Protein AF-A0A9E4ZH94-F1 (afdb_monomer)

Nearest PDB structures (foldseek):
  6fyx-assembly1_m  TM=7.814E-01  e=4.165E-01  Saccharomyces cerevisiae S288C
  8cas-assembly1_m  TM=7.847E-01  e=9.265E-01  Saccharomyces cerevisiae W303
  8qsz-assembly1_I  TM=7.931E-01  e=1.132E+00  Schizosaccharomyces pombe
  2lb1-assembly1_A  TM=5.960E-01  e=2.517E+00  Homo sapiens
  8e14-assembly1_F  TM=7.277E-01  e=8.926E+00  Rous sarcoma virus - Prague C

Secondary structure (DSSP, 8-state):
---TTT--S-EEEEEEETTEEEEEETTT--EE----

Radius of gyration: 9.02 Å; Cα contacts (8 Å, |Δi|>4): 67; chains: 1; bounding box: 24×17×16 Å

InterPro domains:
  IPR051354 Transposase 27 family, IS1 element [PTHR33293] (1-35)

Mean predicted aligned error: 3.21 Å

pLDDT: mean 91.31, std 9.13, range [52.53, 97.38]

Foldseek 3Di:
DADPVPRHPAWDFDDADPNFTWIAHPPPRDIDGDDD

Sequence (36 aa):
MNCPRCKSSNHKKNGKIDGRQRYKCHDCGYNYSVEI

Solvent-acces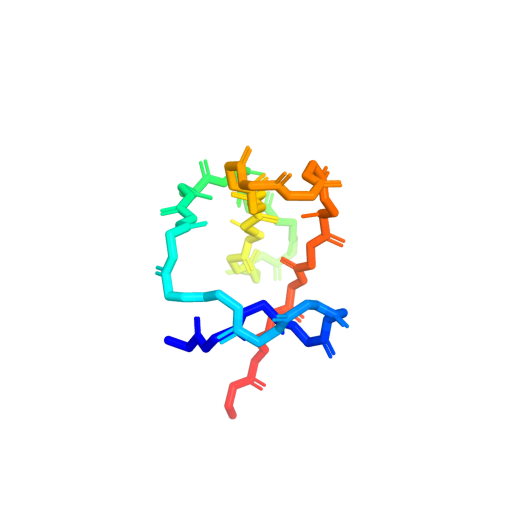sible surface area (backbone atoms only — not comparable to full-atom values): 2344 Å² total; per-residue (Å²): 127,53,37,90,85,78,60,42,72,54,60,44,83,58,60,67,58,95,88,42,58,25,30,30,26,70,86,79,62,50,74,47,65,76,80,131

Structure (mmCIF, N/CA/C/O backbone):
data_AF-A0A9E4ZH94-F1
#
_entry.id   AF-A0A9E4ZH94-F1
#
loop_
_atom_site.group_PDB
_atom_site.id
_atom_site.type_symbol
_atom_site.label_atom_id
_atom_site.label_alt_id
_atom_site.label_comp_id
_atom_site.label_asym_id
_atom_site.label_entity_id
_atom_site.label_seq_id
_atom_site.pdbx_PDB_ins_code
_atom_site.Cartn_x
_atom_site.Cartn_y
_atom_site.Cartn_z
_atom_site.occupancy
_atom_site.B_iso_or_equiv
_atom_site.auth_seq_id
_atom_site.auth_comp_id
_atom_site.auth_asym_id
_atom_site.auth_atom_id
_atom_site.pdbx_PDB_model_num
ATOM 1 N N . MET A 1 1 ? 2.527 7.052 10.659 1.00 80.25 1 MET A N 1
ATOM 2 C 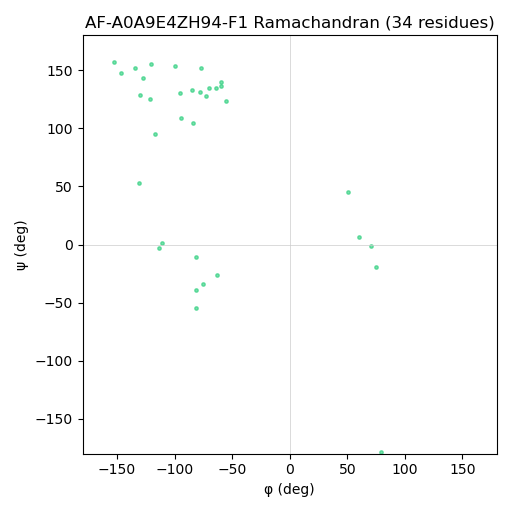CA . MET A 1 1 ? 1.958 5.695 10.527 1.00 80.25 1 MET A CA 1
ATOM 3 C C . MET A 1 1 ? 2.933 4.846 9.738 1.00 80.25 1 MET A C 1
ATOM 5 O O . MET A 1 1 ? 3.351 5.278 8.671 1.00 80.25 1 MET A O 1
ATOM 9 N N . ASN A 1 2 ? 3.337 3.695 10.260 1.00 91.44 2 ASN A N 1
ATOM 10 C CA . ASN A 1 2 ? 4.294 2.839 9.563 1.00 91.44 2 ASN A CA 1
ATOM 11 C C . ASN A 1 2 ? 3.603 2.077 8.430 1.00 91.44 2 ASN A C 1
ATOM 13 O O . ASN A 1 2 ? 2.403 1.800 8.501 1.00 91.44 2 ASN A O 1
ATOM 17 N N . CYS A 1 3 ? 4.355 1.725 7.389 1.00 93.50 3 CYS A N 1
ATOM 18 C CA . CYS A 1 3 ? 3.854 0.904 6.302 1.00 93.50 3 CYS A CA 1
ATOM 19 C C . CYS A 1 3 ? 3.287 -0.403 6.879 1.00 93.50 3 CYS A C 1
ATOM 21 O O . CYS A 1 3 ? 4.017 -1.139 7.543 1.00 93.50 3 CYS A O 1
ATOM 23 N N . PRO A 1 4 ? 2.017 -0.753 6.624 1.00 93.44 4 PRO A N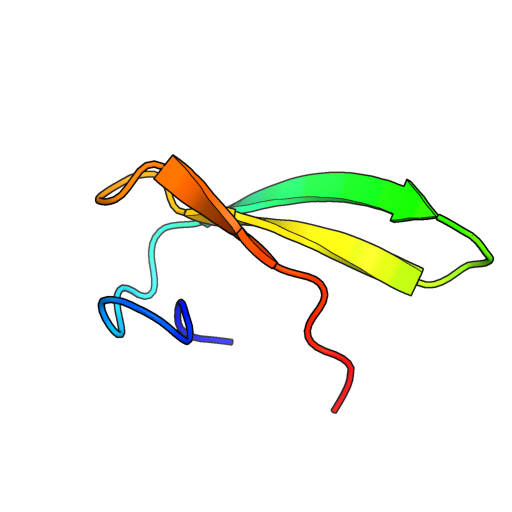 1
ATOM 24 C CA . PRO A 1 4 ? 1.419 -1.953 7.203 1.00 93.44 4 PRO A CA 1
ATOM 25 C C . PRO A 1 4 ? 2.121 -3.237 6.740 1.00 93.44 4 PRO A C 1
ATOM 27 O O . PRO A 1 4 ? 2.129 -4.213 7.492 1.00 93.44 4 PRO A O 1
ATOM 30 N N . ARG A 1 5 ? 2.755 -3.201 5.555 1.00 94.00 5 ARG A N 1
ATOM 31 C CA . ARG A 1 5 ? 3.451 -4.329 4.927 1.00 94.00 5 ARG A CA 1
ATOM 32 C C . ARG A 1 5 ? 4.866 -4.551 5.463 1.00 94.00 5 ARG A C 1
ATOM 34 O O . ARG A 1 5 ? 5.164 -5.653 5.896 1.00 94.00 5 ARG A O 1
ATOM 41 N N . CYS A 1 6 ? 5.730 -3.535 5.432 1.00 95.69 6 CYS A N 1
ATOM 42 C CA . CYS A 1 6 ? 7.144 -3.680 5.820 1.00 95.69 6 CYS A CA 1
ATOM 43 C C . CYS A 1 6 ? 7.519 -2.963 7.124 1.00 95.69 6 CYS A C 1
ATOM 45 O O . CYS A 1 6 ? 8.682 -2.961 7.503 1.00 95.69 6 CYS A O 1
ATOM 47 N N . LYS A 1 7 ? 6.557 -2.314 7.790 1.00 94.50 7 LYS A N 1
ATOM 48 C CA . LYS A 1 7 ? 6.739 -1.526 9.023 1.00 94.50 7 LYS A CA 1
ATOM 49 C C . LYS A 1 7 ? 7.698 -0.334 8.912 1.00 94.50 7 LYS A C 1
ATOM 5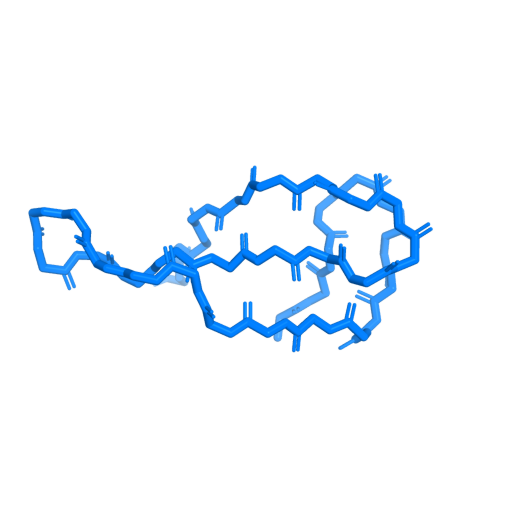1 O O . LYS A 1 7 ? 7.917 0.345 9.909 1.00 94.50 7 LYS A O 1
ATOM 56 N N . SER A 1 8 ? 8.177 -0.015 7.711 1.00 95.19 8 SER A N 1
ATOM 57 C CA . SER A 1 8 ? 8.962 1.191 7.460 1.00 95.19 8 SER A CA 1
ATOM 58 C C . SER A 1 8 ? 8.183 2.463 7.801 1.00 95.19 8 SER A C 1
ATOM 60 O O . SER A 1 8 ? 6.993 2.583 7.494 1.00 95.19 8 SER A O 1
ATOM 62 N N . SER A 1 9 ? 8.868 3.434 8.396 1.00 94.44 9 SER A N 1
ATOM 63 C CA . SER A 1 9 ? 8.369 4.793 8.599 1.00 94.44 9 SER A CA 1
ATOM 64 C C . SER A 1 9 ? 8.513 5.668 7.349 1.00 94.44 9 SER A C 1
ATOM 66 O O . SER A 1 9 ? 7.904 6.734 7.288 1.00 94.44 9 SER A O 1
ATOM 68 N N . ASN A 1 10 ? 9.246 5.220 6.326 1.00 95.25 10 ASN A N 1
ATOM 69 C CA . ASN A 1 10 ? 9.518 5.975 5.110 1.00 95.25 10 ASN A CA 1
ATOM 70 C C . ASN A 1 10 ? 8.377 5.837 4.089 1.00 95.25 10 ASN A C 1
ATOM 72 O O . ASN A 1 10 ? 8.189 4.809 3.424 1.00 95.25 10 ASN A O 1
ATOM 76 N N . HIS A 1 11 ? 7.579 6.894 3.970 1.00 93.56 11 HIS A N 1
ATOM 77 C CA . HIS A 1 11 ? 6.436 6.952 3.069 1.00 93.56 11 HIS A CA 1
ATOM 78 C C . HIS A 1 11 ? 6.129 8.387 2.646 1.00 93.56 11 HIS A C 1
ATOM 80 O O . HIS A 1 11 ? 6.432 9.343 3.354 1.00 93.56 11 HIS A O 1
ATOM 86 N N . LYS A 1 12 ? 5.461 8.525 1.500 1.00 94.62 12 LYS A N 1
ATOM 87 C CA . LYS A 1 12 ? 4.937 9.802 1.007 1.00 94.62 12 LYS A CA 1
ATOM 88 C C . LYS A 1 12 ? 3.432 9.757 0.822 1.00 94.62 12 LYS A C 1
ATOM 90 O O . LYS A 1 12 ? 2.854 8.694 0.588 1.00 94.62 12 LYS A O 1
ATOM 95 N N . LYS A 1 13 ? 2.797 10.928 0.877 1.00 94.56 13 LYS A N 1
ATOM 96 C CA . LYS A 1 13 ? 1.394 11.098 0.478 1.00 94.56 13 LYS A CA 1
ATOM 97 C C . LYS A 1 13 ? 1.238 10.707 -0.994 1.00 94.56 13 LYS A C 1
ATOM 99 O O . LYS A 1 13 ? 2.069 11.066 -1.824 1.00 94.56 13 LYS A O 1
ATOM 104 N N . ASN A 1 14 ? 0.181 9.963 -1.304 1.00 94.69 14 ASN A N 1
ATOM 105 C CA . ASN A 1 14 ? -0.100 9.440 -2.640 1.00 94.69 14 ASN A CA 1
ATOM 106 C C . ASN A 1 14 ? -1.552 9.723 -3.062 1.00 94.69 14 ASN A C 1
ATOM 108 O O . ASN A 1 14 ? -2.306 8.816 -3.409 1.00 94.69 14 ASN A O 1
ATOM 112 N N . GLY A 1 15 ? -1.950 10.993 -2.968 1.00 94.88 15 GLY A N 1
ATOM 113 C CA . GLY A 1 15 ? -3.306 11.449 -3.282 1.00 94.88 15 GLY A CA 1
ATOM 114 C C . GLY A 1 15 ? -4.330 11.186 -2.174 1.00 94.88 15 GLY A C 1
ATOM 115 O O . GLY A 1 15 ? -4.003 10.683 -1.095 1.00 94.88 15 GLY A O 1
ATOM 116 N N . LYS A 1 16 ? -5.579 11.562 -2.443 1.00 94.25 16 LYS A N 1
ATOM 117 C CA . LYS A 1 16 ? -6.740 11.320 -1.580 1.00 94.25 16 LYS A CA 1
ATOM 118 C C . LYS A 1 16 ? -7.841 10.655 -2.401 1.00 94.25 16 LYS A C 1
ATOM 120 O O . LYS A 1 16 ? -7.985 10.984 -3.575 1.00 94.25 16 LYS A O 1
ATOM 125 N N . ILE A 1 17 ? -8.585 9.730 -1.805 1.00 90.56 17 ILE A N 1
ATOM 126 C CA . ILE A 1 17 ? -9.784 9.139 -2.410 1.00 90.56 17 ILE A CA 1
ATOM 127 C C . ILE A 1 17 ? -10.904 9.208 -1.383 1.00 90.56 17 ILE A C 1
ATOM 129 O O . ILE A 1 17 ? -10.676 8.839 -0.237 1.00 90.56 17 ILE A O 1
ATOM 133 N N . ASP A 1 18 ? -12.055 9.750 -1.775 1.00 91.50 18 ASP A N 1
ATOM 134 C CA . ASP A 1 18 ? -13.209 9.916 -0.881 1.00 91.50 18 ASP A CA 1
ATOM 135 C C . ASP A 1 18 ? -12.853 10.603 0.459 1.00 91.50 18 ASP A C 1
ATOM 137 O O . ASP A 1 18 ? -13.129 10.120 1.550 1.00 91.50 18 ASP A O 1
ATOM 141 N N . GLY A 1 19 ? -12.070 11.689 0.389 1.00 89.62 19 GLY A N 1
ATOM 142 C CA . GLY A 1 19 ? -11.561 12.407 1.570 1.00 89.62 19 GLY A CA 1
ATOM 143 C C . GLY A 1 19 ? -10.412 11.716 2.323 1.00 89.62 19 GLY A C 1
ATOM 144 O O . GLY A 1 19 ? -9.629 12.393 2.998 1.00 89.62 19 GLY A O 1
ATOM 145 N N . ARG A 1 20 ? -10.215 10.407 2.141 1.00 90.75 20 ARG A N 1
ATOM 146 C CA . ARG A 1 20 ? -9.184 9.612 2.817 1.00 90.75 20 ARG A CA 1
ATOM 147 C C . ARG A 1 20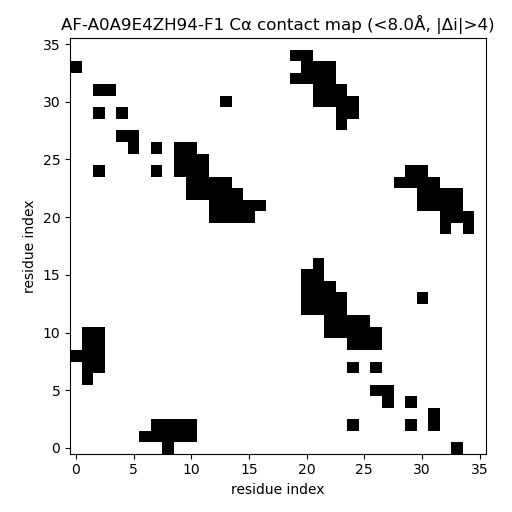 ? -7.801 9.801 2.206 1.00 90.75 20 ARG A C 1
ATOM 149 O O . ARG A 1 20 ? -7.591 9.659 1.000 1.00 90.75 20 ARG A O 1
ATOM 156 N N . GLN A 1 21 ? -6.808 10.053 3.058 1.00 94.19 21 GLN A N 1
ATOM 157 C CA . GLN A 1 21 ? -5.409 10.165 2.645 1.00 94.19 21 GLN A CA 1
ATOM 158 C C . GLN A 1 21 ? -4.816 8.797 2.277 1.00 94.19 21 GLN A C 1
ATOM 160 O O . GLN A 1 21 ? -4.843 7.850 3.063 1.00 94.19 21 GLN A O 1
ATOM 165 N N . ARG A 1 22 ? -4.214 8.709 1.086 1.00 94.25 22 ARG A N 1
ATOM 166 C CA . ARG A 1 22 ? -3.412 7.558 0.654 1.00 94.25 22 ARG A CA 1
ATOM 167 C C . ARG A 1 22 ? -1.928 7.846 0.827 1.00 94.25 22 ARG A C 1
ATOM 169 O O . ARG A 1 22 ? -1.487 8.994 0.742 1.00 94.25 22 ARG A O 1
ATOM 176 N N . TYR A 1 23 ? -1.153 6.791 1.007 1.00 95.00 23 TYR A N 1
ATOM 177 C CA . TYR A 1 23 ? 0.291 6.828 1.160 1.00 95.00 23 TYR A CA 1
ATOM 178 C C . TYR A 1 23 ? 0.944 5.751 0.297 1.00 95.00 23 TYR A C 1
ATOM 180 O O . TYR A 1 23 ? 0.344 4.711 0.018 1.00 95.00 23 TYR A O 1
ATOM 188 N N . LYS A 1 24 ? 2.185 6.003 -0.116 1.00 95.94 24 LYS A N 1
ATOM 189 C CA . LYS A 1 24 ? 3.058 5.024 -0.763 1.00 95.94 24 LYS A CA 1
ATOM 190 C C . LYS A 1 24 ? 4.331 4.883 0.061 1.00 95.94 24 LYS A C 1
ATOM 192 O O . LYS A 1 24 ? 4.997 5.883 0.327 1.00 95.94 24 LYS A O 1
ATOM 197 N N . CYS A 1 25 ? 4.667 3.658 0.453 1.00 96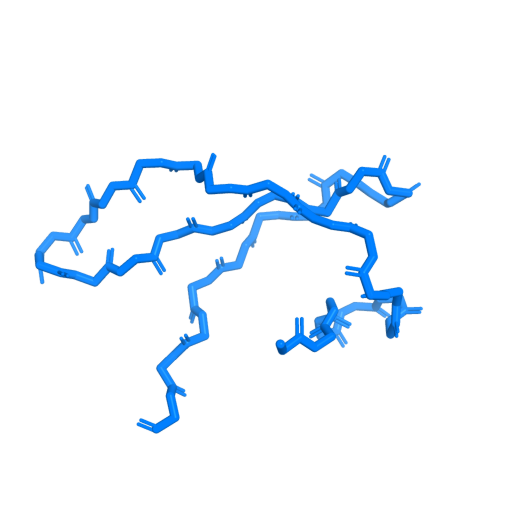.81 25 CYS A N 1
ATOM 198 C CA . CYS A 1 25 ? 5.937 3.365 1.112 1.00 96.81 25 CYS A CA 1
ATOM 199 C C . CYS A 1 25 ? 7.090 3.502 0.111 1.00 96.81 25 CYS A C 1
ATOM 201 O O . CYS A 1 25 ? 6.989 3.000 -1.010 1.00 96.81 25 CYS A O 1
ATOM 203 N N . HIS A 1 26 ? 8.174 4.163 0.514 1.00 96.62 26 HIS A N 1
ATOM 204 C CA . HIS A 1 26 ? 9.368 4.295 -0.321 1.00 96.62 26 HIS A CA 1
ATOM 205 C C . HIS A 1 26 ? 10.182 3.005 -0.381 1.00 96.62 26 HIS A C 1
ATOM 207 O O . HIS A 1 26 ? 10.704 2.679 -1.441 1.00 96.62 26 HIS A O 1
ATOM 213 N N . ASP A 1 27 ? 10.208 2.244 0.710 1.00 97.38 27 ASP A N 1
ATOM 214 C CA . ASP A 1 27 ? 11.090 1.082 0.813 1.00 97.38 27 ASP A CA 1
ATOM 215 C C . ASP A 1 27 ? 10.505 -0.156 0.121 1.00 97.38 27 ASP A C 1
ATOM 217 O O . ASP A 1 27 ? 11.224 -0.897 -0.537 1.00 97.38 27 ASP A O 1
ATOM 221 N N . CYS A 1 28 ? 9.189 -0.384 0.230 1.00 96.62 28 CYS A N 1
ATOM 222 C CA . CYS A 1 28 ? 8.536 -1.548 -0.391 1.00 96.62 28 CYS A CA 1
ATOM 223 C C . CYS A 1 28 ? 7.558 -1.206 -1.524 1.00 96.62 28 CYS A C 1
ATOM 225 O O . CYS A 1 28 ? 6.938 -2.101 -2.097 1.00 96.62 28 CYS A O 1
ATOM 227 N N . GLY A 1 29 ? 7.335 0.079 -1.813 1.00 96.00 29 GLY A N 1
ATOM 228 C CA . GLY A 1 29 ? 6.418 0.523 -2.868 1.00 96.00 29 GLY A CA 1
ATOM 229 C C . GLY A 1 29 ? 4.924 0.313 -2.587 1.00 96.00 29 GLY A C 1
ATOM 230 O O . GLY A 1 29 ? 4.103 0.704 -3.420 1.00 96.00 29 GLY A O 1
ATOM 231 N N . TYR A 1 30 ? 4.548 -0.276 -1.443 1.00 95.81 30 TYR A N 1
ATOM 232 C CA . TYR A 1 30 ? 3.154 -0.584 -1.112 1.00 95.81 30 TYR A CA 1
ATOM 233 C C . TYR A 1 30 ? 2.307 0.682 -0.971 1.00 95.81 30 TYR A C 1
ATOM 235 O O . TYR A 1 30 ? 2.709 1.640 -0.304 1.00 95.81 30 TYR A O 1
ATOM 243 N N . ASN A 1 31 ? 1.116 0.659 -1.569 1.00 95.12 31 ASN A N 1
ATOM 244 C CA . ASN A 1 31 ? 0.126 1.720 -1.439 1.00 95.12 31 ASN A CA 1
ATOM 245 C C . ASN A 1 31 ? -0.864 1.356 -0.340 1.00 95.12 31 ASN A C 1
ATOM 247 O O . ASN A 1 31 ? -1.420 0.262 -0.351 1.00 95.12 31 ASN A O 1
ATOM 251 N N . TYR A 1 32 ? -1.109 2.275 0.584 1.00 92.88 32 TYR A N 1
ATOM 252 C CA . TYR A 1 32 ? -2.016 2.045 1.699 1.00 92.88 32 TYR A CA 1
ATOM 253 C C . TYR A 1 32 ? -2.745 3.322 2.091 1.00 92.88 32 TYR A C 1
ATOM 255 O O . TYR A 1 32 ? -2.220 4.427 1.979 1.00 92.88 32 TYR A O 1
ATOM 263 N N . SER A 1 33 ? -3.975 3.164 2.553 1.00 90.38 33 SER A N 1
ATOM 264 C CA . SER A 1 33 ? -4.793 4.226 3.121 1.00 90.38 33 SER A CA 1
ATOM 265 C C . SER A 1 33 ? -5.040 3.847 4.567 1.00 90.38 33 SER A C 1
ATOM 267 O O . SER A 1 33 ? -5.895 3.021 4.871 1.00 90.38 33 SER A O 1
ATOM 269 N N . VAL A 1 34 ? -4.228 4.370 5.469 1.00 78.50 34 VAL A N 1
ATOM 270 C CA . VAL A 1 34 ? -4.411 4.122 6.896 1.00 78.50 34 VAL A CA 1
ATOM 271 C C . VAL A 1 34 ? -5.236 5.268 7.465 1.00 78.50 34 VAL A C 1
ATOM 273 O O . VAL A 1 34 ? -4.784 6.409 7.486 1.00 78.50 34 VAL A O 1
ATOM 276 N N . GLU A 1 35 ? -6.481 4.954 7.814 1.00 62.59 35 GLU A N 1
ATOM 277 C CA . GLU A 1 35 ? -7.270 5.730 8.770 1.00 62.59 35 GLU A CA 1
ATOM 278 C C 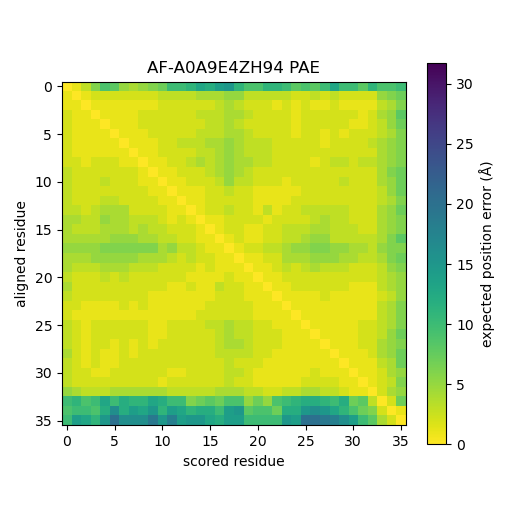. GLU A 1 35 ? -6.884 5.200 10.149 1.00 62.59 35 GLU A C 1
ATOM 280 O O . GLU A 1 35 ? -6.746 3.983 10.311 1.00 62.59 35 GLU A O 1
ATOM 285 N N . ILE A 1 36 ? -6.610 6.109 11.082 1.00 52.53 36 ILE A N 1
ATOM 286 C CA . ILE A 1 36 ? -6.655 5.806 12.515 1.00 52.53 36 ILE A CA 1
ATOM 287 C C . ILE A 1 36 ? -8.110 5.972 12.923 1.00 52.53 36 ILE A C 1
ATOM 289 O O . ILE A 1 36 ? -8.681 7.003 12.496 1.00 52.53 36 ILE A O 1
#

Organism: NCBI:txid2828780

=== Feature glossary ===
Legend for the data blocks above and below:

— What the protein is —

The amino-acid sequence is the protein's primary structure: the linear order of residues from the N-terminus to the C-terminus, written in one-letter code. Everything else here — the 3D coordinates, the secondary structure, the domain annotations — is ultimately a consequence of this string.

Database cross-references. InterPro integrates a dozen domain/family signature databases into unified entries with residue-range hits. GO terms attach function/process/location labels with evidence codes. CATH codes position the fold in a four-level structural taxonomy. Organism is the NCBI-taxonomy species name.

— Where its atoms are —

The mmCIF block holds the 3D Cartesian coordinates of each backbone atom (N, Cα, C, O) in ångströms. mmCIF is the PDB's canonical archive format — a tagged-loop text representation of the atomic model.

The six renders are orthographic views along the three Cartesian axes in both directions. Representation (cartoon, sticks, or surface) and color scheme (sequence-rainbow or by-chain) vary across proteins so the training set covers all the common visualization conventions.

— Local backbone conformation —

Secondary structure is the local, repeating backbone conformation. DSSP classifies it into eight states by reading the hydrogen-bond network: three helix types (H, G, I), two β types (E, B), two non-regular types (T, S), and unstructured coil (-).

SS3 is a coarse helix/strand/coil call (letters a/b/c) made by the P-SEA algorithm from inter-Cα distances and dihedrals. It is less detailed than DSSP but needs only Cα positions.

Backbone dihedral angles. Every residue except chain termini has a φ (preceding-C → N → Cα → C) and a ψ (N → Cα → C → next-N). They are reported in degrees following the IUPAC sign convention. Secondary structure is essentially a statement about which (φ, ψ) basin each residue occupies.

— Global shape and packing —

The geometric summary reports three shape descriptors. Rg (radius of gyration) measures how spread out the Cα atoms are about their centre of mass; compact globular proteins have small Rg, elongated or unfolded ones large. Cα contacts (<8 Å, |i−j|>4) count long-range residue pairs in spatial proximity — high for tightly packed folds, near zero for rods or random coil. The bounding-box extents give the protein's footprint along x, y, z in Å.

Solvent accessibility: the surface area of each residue that a 1.4 Å water probe can touch, in Å². When only backbone atoms are present the absolute values are lower than full-atom SASA (side chains contribute most of the area) and are flagged a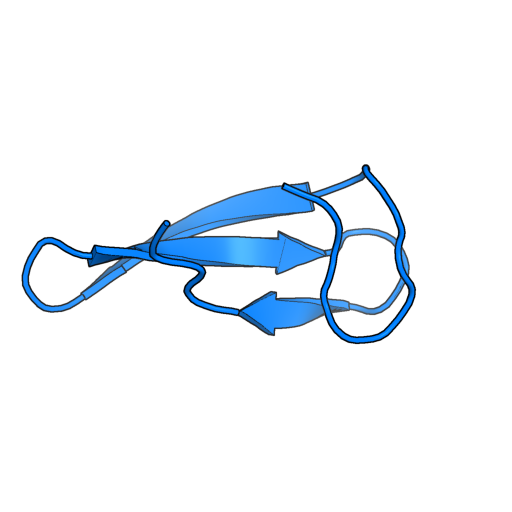s backbone-only.

Plot images: a contact map (which residues are close in 3D, as an N×N binary image), a Ramachandran scatter (backbone torsion angles, revealing secondary-structure composition at a glance), and — for AlphaFold structures — a PAE heatmap (pairwise prediction confidence).

— Structural neighborhood —

Foldseek's 3Di representation compresses backbone geometry into a per-residue letter drawn from a lea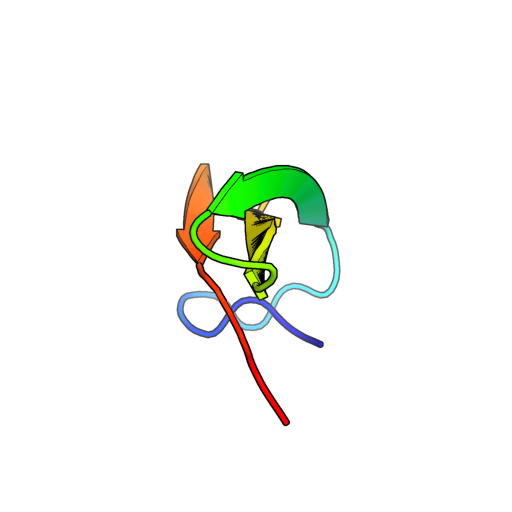rned twenty-state alphabet. It captures the tertiary interaction pattern around each residue — which residues are packed against it in space, regardless of where they are in sequence.

Structural nearest neighbors (via Foldseek easy-search vs the PDB). Reported per hit: target PDB id, E-value, and alignment TM-score. A TM-score above ~0.5 is the conventional threshold for 'same fold'.

— Confidence and disorder —

pLDDT (predicted Local Distance Difference Test) is AlphaFold's per-residue confidence score, ranging from 0 to 100. Values above 90 indicate high confidence (typically well-packed cores); 70–90 is confident; 50–70 low confidence; below 50 usually means the region is disordered or the prediction is unreliable there. AlphaFold stores pLDDT in the mmCIF B-factor column.

For experimental (PDB) structures, the B-factor (temperature factor) quantifies the positional spread of each atom in the crystal — a combination of thermal vibration and static disorder — in units of Å². High B-factors mark flexible loops or poorly resolved regions; low B-factors mark the rigid, well-ordered core.

Predicted Aligned Error (PAE) is an AlphaFold confidence matrix: entry (i, j) is the expected error in the position of residue j, in ångströms, when the prediction is superimposed on the true structure at residue i. Low PAE within a block of residues means that block is internally rigid and well-predicted; high PAE between two blocks means their relative placement is uncertain even if each block individually is confident.